Protein AF-A0A3P5YUG4-F1 (afdb_monomer)

Organism: Brassica campestris (NCBI:txid3711)

InterPro domains:
  IPR000484 Photosynthetic reaction centre, L/M [PF00124] (11-76)
  IPR036854 Photosystem II protein D1/D2 superfamily [SSF81483] (2-77)
  IPR055266 Photosystem II protein D1/D2 [PTHR33149] (16-77)

Mean predicted aligned error: 6.02 Å

Solvent-accessible surface area (backbone atoms only — not comparable to full-atom values): 4706 Å² total; per-residue (Å²): 111,68,70,67,34,63,39,94,51,100,71,72,43,38,81,64,29,71,56,46,52,59,50,51,49,51,54,51,51,48,49,55,50,25,23,40,70,35,70,29,47,92,46,72,70,34,82,14,6,43,74,73,69,37,48,89,90,62,35,37,74,70,74,78,35,78,90,56,70,88,62,85,78,51,96,86,56,133

Structure (mmCIF, N/CA/C/O backbone):
data_AF-A0A3P5YUG4-F1
#
_entry.id   AF-A0A3P5YUG4-F1
#
loop_
_atom_site.group_PDB
_atom_site.id
_atom_site.type_symbol
_atom_site.label_atom_id
_atom_site.label_alt_id
_atom_site.label_comp_id
_atom_site.label_asym_id
_atom_site.label_entity_id
_atom_site.label_seq_id
_atom_site.pdbx_PDB_ins_code
_atom_site.Cartn_x
_atom_site.Cartn_y
_atom_site.Cartn_z
_atom_site.occupancy
_atom_site.B_iso_or_equiv
_atom_site.auth_seq_id
_atom_site.auth_comp_id
_atom_site.auth_asym_id
_atom_site.auth_atom_id
_atom_site.pdbx_PDB_model_num
ATOM 1 N N . MET A 1 1 ? 26.044 2.262 -16.502 1.00 74.81 1 MET A N 1
ATOM 2 C CA . MET A 1 1 ? 24.834 1.936 -15.706 1.00 74.81 1 MET A CA 1
ATOM 3 C C . MET A 1 1 ? 23.569 2.340 -16.448 1.00 74.81 1 MET A C 1
ATOM 5 O O . MET A 1 1 ? 22.642 1.541 -16.509 1.00 74.81 1 MET A O 1
ATOM 9 N N . ASP A 1 2 ? 23.562 3.504 -17.095 1.00 83.50 2 ASP A N 1
ATOM 10 C CA . ASP A 1 2 ? 22.502 3.970 -18.001 1.00 83.50 2 ASP A CA 1
ATOM 11 C C . ASP A 1 2 ? 22.089 2.959 -19.078 1.00 83.50 2 ASP A C 1
ATOM 13 O O . ASP A 1 2 ? 20.898 2.707 -19.257 1.00 83.50 2 ASP A O 1
ATOM 17 N N . ASP A 1 3 ? 23.060 2.331 -19.747 1.00 84.19 3 ASP A N 1
ATOM 18 C CA . ASP A 1 3 ? 22.792 1.372 -20.830 1.00 84.19 3 ASP A CA 1
ATOM 19 C C . ASP A 1 3 ? 22.065 0.116 -20.340 1.00 84.19 3 ASP A C 1
ATOM 21 O O . ASP A 1 3 ? 21.300 -0.508 -21.072 1.00 84.19 3 ASP A O 1
ATOM 25 N N . TRP A 1 4 ? 22.272 -0.257 -19.073 1.00 85.38 4 TRP A N 1
ATOM 26 C CA . TRP A 1 4 ? 21.566 -1.379 -18.460 1.00 85.38 4 TRP A CA 1
ATOM 27 C C . TRP A 1 4 ? 20.136 -0.999 -18.055 1.00 85.38 4 TRP A C 1
ATOM 29 O O . TRP A 1 4 ? 19.217 -1.801 -18.232 1.00 85.38 4 TRP A O 1
ATOM 39 N N . LEU A 1 5 ? 19.944 0.223 -17.544 1.00 81.50 5 LEU A N 1
ATOM 40 C CA . LEU A 1 5 ? 18.640 0.763 -17.141 1.00 81.50 5 LEU A CA 1
ATOM 41 C C . LEU A 1 5 ? 17.704 0.963 -18.335 1.00 81.50 5 LEU A C 1
ATOM 43 O O . LEU A 1 5 ? 16.509 0.702 -18.222 1.00 81.50 5 LEU A O 1
ATOM 47 N N . ARG A 1 6 ? 18.237 1.405 -19.476 1.00 85.44 6 ARG A N 1
ATOM 48 C CA . ARG A 1 6 ? 17.475 1.644 -20.714 1.00 85.44 6 ARG A CA 1
ATOM 49 C C . ARG A 1 6 ? 17.443 0.449 -21.663 1.00 85.44 6 ARG A C 1
ATOM 51 O O . ARG A 1 6 ? 16.976 0.582 -22.788 1.00 85.44 6 ARG A O 1
ATOM 58 N N . ARG A 1 7 ? 17.949 -0.706 -21.230 1.00 88.06 7 ARG A N 1
ATOM 59 C CA . ARG A 1 7 ? 17.983 -1.907 -22.060 1.00 88.06 7 ARG A CA 1
ATOM 60 C C . ARG A 1 7 ? 16.562 -2.351 -22.399 1.00 88.06 7 ARG A C 1
ATOM 62 O O . ARG A 1 7 ? 15.722 -2.440 -21.505 1.00 88.06 7 ARG A O 1
ATOM 69 N N . ASP A 1 8 ? 16.336 -2.685 -23.664 1.00 84.62 8 ASP A N 1
ATOM 70 C CA . ASP A 1 8 ? 15.058 -3.212 -24.131 1.00 84.62 8 ASP A CA 1
ATOM 71 C C . ASP A 1 8 ? 14.783 -4.571 -23.462 1.00 84.62 8 ASP A C 1
ATOM 73 O O . ASP A 1 8 ? 15.529 -5.541 -23.635 1.00 84.62 8 ASP A O 1
ATOM 77 N N . ARG A 1 9 ? 13.782 -4.599 -22.580 1.00 87.69 9 ARG A N 1
ATOM 78 C CA . ARG A 1 9 ? 13.316 -5.768 -21.823 1.00 87.69 9 ARG A CA 1
ATOM 79 C C . ARG A 1 9 ? 11.793 -5.706 -21.739 1.00 87.69 9 ARG A C 1
ATOM 81 O O . ARG A 1 9 ? 11.216 -4.633 -21.858 1.00 87.69 9 ARG A O 1
ATOM 88 N N . PHE A 1 10 ? 11.162 -6.842 -21.432 1.00 85.00 10 PHE A N 1
ATOM 89 C CA . PHE A 1 10 ? 9.702 -6.949 -21.276 1.00 85.00 10 PHE A CA 1
ATOM 90 C C . PHE A 1 10 ? 9.103 -5.897 -20.323 1.00 85.00 10 PHE A C 1
ATOM 92 O O . PHE A 1 10 ? 8.023 -5.375 -20.573 1.00 85.00 10 PHE A O 1
ATOM 99 N N . VAL A 1 11 ? 9.833 -5.554 -19.255 1.00 83.88 11 VAL A N 1
ATOM 100 C CA . VAL A 1 11 ? 9.526 -4.410 -18.392 1.00 83.88 11 VAL A CA 1
ATOM 101 C C . VAL A 1 11 ? 10.677 -3.416 -18.482 1.00 83.88 11 VAL A C 1
ATOM 103 O O . VAL A 1 11 ? 11.795 -3.701 -18.038 1.00 83.88 11 VAL A O 1
ATOM 106 N N . PHE A 1 12 ? 10.393 -2.248 -19.054 1.00 88.56 12 PHE A N 1
ATOM 107 C CA . PHE A 1 12 ? 11.333 -1.137 -19.100 1.00 88.56 12 PHE A CA 1
ATOM 108 C C . PHE A 1 12 ? 11.545 -0.571 -17.694 1.00 88.56 12 PHE A C 1
ATOM 110 O O . PHE A 1 12 ? 10.582 -0.274 -16.988 1.00 88.56 12 PHE A O 1
ATOM 117 N N . VAL A 1 13 ? 12.808 -0.413 -17.290 1.00 85.19 13 VAL A N 1
ATOM 118 C CA . VAL A 1 13 ? 13.145 0.193 -15.997 1.00 85.19 13 VAL A CA 1
ATOM 119 C C . VAL A 1 13 ? 13.384 1.683 -16.169 1.00 85.19 13 VAL A C 1
ATOM 121 O O . VAL A 1 13 ? 12.618 2.498 -15.664 1.00 85.19 13 VAL A O 1
ATOM 124 N N . GLY A 1 14 ? 14.419 2.057 -16.917 1.00 89.56 14 GLY A N 1
ATOM 125 C CA . GLY A 1 14 ? 14.865 3.441 -17.005 1.00 89.56 14 GLY A CA 1
ATOM 126 C C . GLY A 1 14 ? 15.235 4.031 -15.639 1.00 89.56 14 GLY A C 1
ATOM 127 O O . GLY A 1 14 ? 15.105 3.405 -14.590 1.00 89.56 14 GLY A O 1
ATOM 128 N N . TRP A 1 15 ? 15.692 5.278 -15.635 1.00 88.06 15 TRP A N 1
ATOM 129 C CA . TRP A 1 15 ? 16.011 5.979 -14.387 1.00 88.06 15 TRP A CA 1
ATOM 130 C C . TRP A 1 15 ? 14.780 6.238 -13.511 1.00 88.06 15 TRP A C 1
ATOM 132 O O . TRP A 1 15 ? 14.880 6.201 -12.289 1.00 88.06 15 TRP A O 1
ATOM 142 N N . SER A 1 16 ? 13.610 6.434 -14.124 1.00 89.81 16 SER A N 1
ATOM 143 C CA . SER A 1 16 ? 12.341 6.589 -13.410 1.00 89.81 16 SER A CA 1
ATOM 144 C C . SER A 1 16 ? 11.900 5.300 -12.712 1.00 89.81 16 SER A C 1
ATOM 146 O O . SER A 1 16 ? 11.361 5.367 -11.609 1.00 89.81 16 SER A O 1
ATOM 148 N N . GLY A 1 17 ? 12.176 4.129 -13.295 1.00 87.00 17 GLY A N 1
ATOM 149 C CA . GLY A 1 17 ? 11.836 2.824 -12.723 1.00 87.00 17 GLY A CA 1
ATOM 150 C C . GLY A 1 17 ? 12.472 2.569 -11.364 1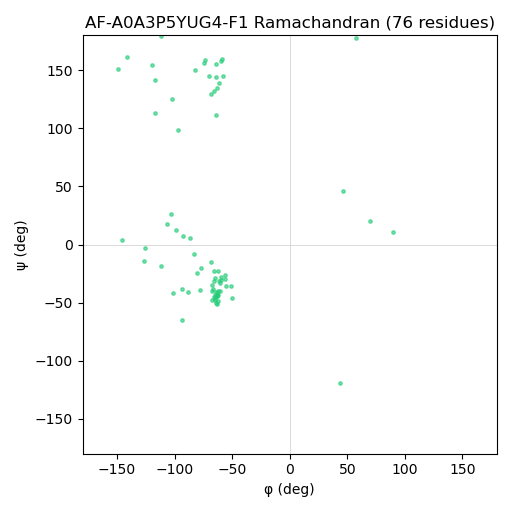.00 87.00 17 GLY A C 1
ATOM 151 O O . GLY A 1 17 ? 11.860 1.918 -10.524 1.00 87.00 17 GLY A O 1
ATOM 152 N N . LEU A 1 18 ? 13.658 3.129 -11.107 1.00 89.62 18 LEU A N 1
ATOM 153 C CA . LEU A 1 18 ? 14.325 2.986 -9.810 1.00 89.62 18 LEU A CA 1
ATOM 154 C C . LEU A 1 18 ? 13.519 3.579 -8.655 1.00 89.62 18 LEU A C 1
ATOM 156 O O . LEU A 1 18 ? 13.595 3.059 -7.550 1.00 89.62 18 LEU A O 1
ATOM 160 N N . LEU A 1 19 ? 12.744 4.636 -8.899 1.00 91.62 19 LEU A N 1
ATOM 161 C CA . LEU A 1 19 ? 11.829 5.199 -7.905 1.00 91.62 19 LEU A CA 1
ATOM 162 C C . LEU A 1 19 ? 10.425 4.609 -8.045 1.00 91.62 19 LEU A C 1
ATOM 164 O O . LEU A 1 19 ? 9.776 4.322 -7.040 1.00 91.62 19 LEU A O 1
ATOM 168 N N . LEU A 1 20 ? 9.963 4.389 -9.279 1.00 92.75 20 LEU A N 1
ATOM 169 C CA . LEU A 1 20 ? 8.614 3.911 -9.566 1.00 92.75 20 LEU A CA 1
ATOM 170 C C . LEU A 1 20 ? 8.365 2.494 -9.044 1.00 92.75 20 LEU A C 1
ATOM 172 O O . LEU A 1 20 ? 7.353 2.275 -8.393 1.00 92.75 20 LEU A O 1
ATOM 176 N N . PHE A 1 21 ? 9.261 1.533 -9.286 1.00 92.50 21 PHE A N 1
ATOM 177 C CA . PHE A 1 21 ? 9.040 0.155 -8.835 1.00 92.50 21 PHE A CA 1
ATOM 178 C C . PHE A 1 21 ? 8.957 0.014 -7.319 1.00 92.50 21 PHE A C 1
ATOM 180 O O . PHE A 1 21 ? 7.976 -0.569 -6.860 1.00 92.50 21 PHE A O 1
ATOM 187 N N . PRO A 1 22 ? 9.910 0.532 -6.519 1.00 91.38 22 PRO A N 1
ATOM 188 C CA . PRO A 1 22 ? 9.793 0.416 -5.074 1.00 91.38 22 PRO A CA 1
ATOM 189 C C . PRO A 1 22 ? 8.594 1.201 -4.541 1.00 91.38 22 PRO A C 1
ATOM 191 O O . PRO A 1 22 ? 7.845 0.649 -3.741 1.00 91.38 22 PRO A O 1
ATOM 194 N N . SER A 1 23 ? 8.347 2.435 -5.002 1.00 93.06 23 SER A N 1
ATOM 195 C CA . SER A 1 23 ? 7.191 3.210 -4.523 1.00 93.06 23 SER A CA 1
ATOM 196 C C . SER A 1 23 ? 5.859 2.540 -4.863 1.00 93.06 23 SER A C 1
ATOM 198 O O . SER A 1 23 ? 5.044 2.334 -3.969 1.00 93.06 23 SER A O 1
ATOM 200 N N . ALA A 1 24 ? 5.655 2.115 -6.112 1.00 92.56 24 ALA A N 1
ATOM 201 C CA . ALA A 1 24 ? 4.426 1.452 -6.532 1.00 92.56 24 ALA A CA 1
ATOM 202 C C . ALA A 1 24 ? 4.227 0.110 -5.817 1.00 92.56 24 ALA A C 1
ATOM 204 O O . ALA A 1 24 ? 3.116 -0.191 -5.381 1.00 92.56 24 ALA A O 1
ATOM 205 N N . TYR A 1 25 ? 5.296 -0.675 -5.651 1.00 93.62 25 TYR A N 1
ATOM 206 C CA . TYR A 1 25 ? 5.236 -1.939 -4.923 1.00 93.62 25 TYR A CA 1
ATOM 207 C C . TYR A 1 25 ? 4.873 -1.731 -3.451 1.00 93.62 25 TYR A C 1
ATOM 209 O O . TYR A 1 25 ? 3.998 -2.425 -2.940 1.00 93.62 25 TYR A O 1
ATOM 217 N N . PHE A 1 26 ? 5.480 -0.750 -2.776 1.00 92.88 26 PHE A N 1
ATOM 218 C CA . PHE A 1 26 ? 5.147 -0.443 -1.386 1.00 92.88 26 PHE A CA 1
ATOM 219 C C . PHE A 1 26 ? 3.740 0.133 -1.231 1.00 92.88 26 PHE A C 1
ATOM 221 O O . PHE A 1 26 ? 3.039 -0.260 -0.303 1.00 92.88 26 PHE A O 1
ATOM 228 N N . SER A 1 27 ? 3.288 1.010 -2.129 1.00 92.88 27 SER A N 1
ATOM 229 C CA . SER A 1 27 ? 1.925 1.551 -2.080 1.00 92.88 27 SER A CA 1
ATOM 230 C C . SER A 1 27 ? 0.870 0.465 -2.299 1.00 92.88 27 SER A C 1
ATOM 232 O O . SER A 1 27 ? -0.082 0.375 -1.525 1.00 92.88 27 SER A O 1
ATOM 234 N N . LEU A 1 28 ? 1.052 -0.399 -3.304 1.00 94.44 28 LEU A N 1
ATOM 235 C CA . LEU A 1 28 ? 0.134 -1.512 -3.562 1.00 94.44 28 LEU A CA 1
ATOM 236 C C . LEU A 1 28 ? 0.189 -2.555 -2.444 1.00 94.44 28 LEU A C 1
ATOM 238 O O . LEU A 1 28 ? -0.849 -2.953 -1.921 1.00 94.44 28 LEU A O 1
ATOM 242 N N . GLY A 1 29 ? 1.390 -2.967 -2.039 1.00 94.69 29 GLY A N 1
ATOM 243 C CA . GLY A 1 29 ? 1.588 -3.926 -0.955 1.00 94.69 29 GLY A CA 1
ATOM 244 C C . GLY A 1 29 ? 1.029 -3.424 0.375 1.00 94.69 29 GLY A C 1
ATOM 245 O O . GLY A 1 29 ? 0.381 -4.185 1.092 1.00 94.69 29 GLY A O 1
ATOM 246 N N 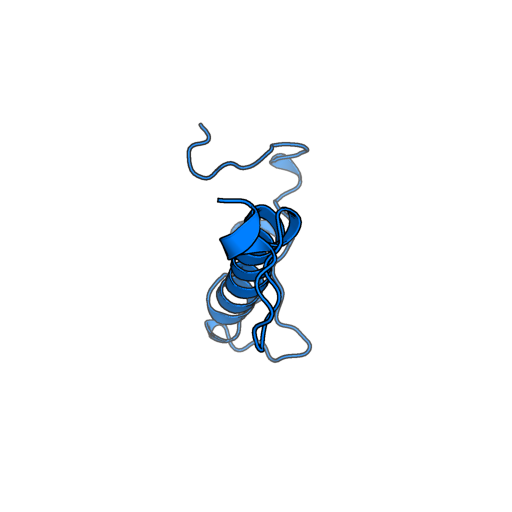. GLY A 1 30 ? 1.204 -2.137 0.679 1.00 92.62 30 GLY A N 1
ATOM 247 C CA . GLY A 1 30 ? 0.643 -1.491 1.863 1.00 92.62 30 GLY A CA 1
ATOM 248 C C . G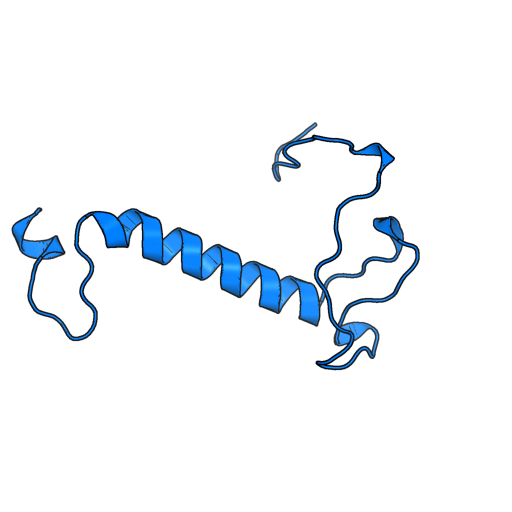LY A 1 30 ? -0.884 -1.496 1.861 1.00 92.62 30 GLY A C 1
ATOM 249 O O . GLY A 1 30 ? -1.492 -1.837 2.872 1.00 92.62 30 GLY A O 1
ATOM 250 N N . TRP A 1 31 ? -1.515 -1.210 0.719 1.00 93.38 31 TRP A N 1
ATOM 251 C CA . TRP A 1 31 ? -2.973 -1.259 0.598 1.00 93.38 31 TRP A CA 1
ATOM 252 C C . TRP A 1 31 ? -3.532 -2.679 0.745 1.00 93.38 31 TRP A C 1
ATOM 254 O O . TRP A 1 31 ? -4.475 -2.891 1.510 1.00 93.38 31 TRP A O 1
ATOM 264 N N . PHE A 1 32 ? -2.926 -3.670 0.084 1.00 91.75 32 PHE A N 1
ATOM 265 C CA . PHE A 1 32 ? -3.339 -5.070 0.226 1.00 91.75 32 PHE A CA 1
ATOM 266 C C . PHE A 1 32 ? -3.155 -5.578 1.655 1.00 91.75 32 PHE A C 1
ATOM 268 O O . PHE A 1 32 ? -4.050 -6.212 2.210 1.00 91.75 32 PHE A O 1
ATOM 275 N N . THR A 1 33 ? -2.021 -5.263 2.281 1.00 92.75 33 THR A N 1
ATOM 276 C CA . THR A 1 33 ? -1.758 -5.653 3.673 1.00 92.75 33 THR A CA 1
ATOM 277 C C . THR A 1 33 ? -2.757 -4.988 4.616 1.00 92.75 33 THR A C 1
ATOM 279 O O . THR A 1 33 ? -3.324 -5.654 5.480 1.00 92.75 33 THR A O 1
ATOM 282 N N . GLY A 1 34 ? -3.025 -3.695 4.419 1.00 89.62 34 GLY A N 1
ATOM 283 C CA . GLY A 1 34 ? -3.942 -2.929 5.251 1.00 89.62 34 GLY A CA 1
ATOM 284 C C . GLY A 1 34 ? -5.387 -3.423 5.162 1.00 89.62 34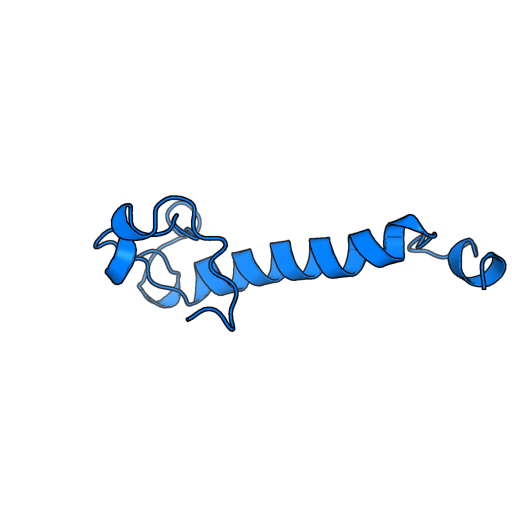 GLY A C 1
ATOM 285 O O . GLY A 1 34 ? -5.989 -3.746 6.179 1.00 89.62 34 GLY A O 1
ATOM 286 N N . THR A 1 35 ? -5.913 -3.587 3.949 1.00 90.88 35 THR A N 1
ATOM 287 C CA . THR A 1 35 ? -7.276 -4.110 3.727 1.00 90.88 35 THR A CA 1
ATOM 288 C C . THR A 1 35 ? -7.443 -5.566 4.162 1.00 90.88 35 THR A C 1
ATOM 290 O O . THR A 1 35 ? -8.556 -5.989 4.461 1.00 90.88 35 THR A O 1
ATOM 293 N N . THR A 1 36 ? -6.362 -6.345 4.243 1.00 89.25 36 THR A N 1
ATOM 294 C CA . THR A 1 36 ? -6.441 -7.750 4.668 1.00 89.25 36 THR A CA 1
ATOM 295 C C . THR A 1 36 ? -6.322 -7.931 6.169 1.00 89.25 36 THR A C 1
ATOM 297 O O . THR A 1 36 ? -7.075 -8.724 6.730 1.00 89.25 36 THR A O 1
ATOM 300 N N . PHE A 1 37 ? -5.432 -7.189 6.828 1.00 92.38 37 PHE A N 1
ATOM 301 C CA . PHE A 1 37 ? -5.040 -7.490 8.207 1.00 92.38 37 PHE A CA 1
ATOM 302 C C . PHE A 1 37 ? -5.172 -6.323 9.191 1.00 92.38 37 PHE A C 1
ATOM 304 O O . PHE A 1 37 ? -5.073 -6.555 10.394 1.00 92.38 37 PHE A O 1
ATOM 311 N N . VAL A 1 38 ? -5.345 -5.079 8.731 1.00 86.88 38 VAL A N 1
ATOM 312 C CA . VAL A 1 38 ? -5.248 -3.896 9.603 1.00 86.88 38 VAL A CA 1
ATOM 313 C C . VAL A 1 38 ? -6.626 -3.358 9.981 1.00 86.88 38 VAL A C 1
ATOM 315 O O . VAL A 1 38 ? -7.438 -3.002 9.129 1.00 86.88 38 VAL A O 1
ATOM 318 N N . THR A 1 39 ? -6.849 -3.247 11.289 1.00 88.88 39 THR A N 1
ATOM 319 C CA . THR A 1 39 ? -8.058 -2.660 11.872 1.00 88.88 39 THR A CA 1
ATOM 320 C C . THR A 1 39 ? -7.999 -1.136 11.920 1.00 88.88 39 THR A C 1
ATOM 322 O O . THR A 1 39 ? -6.938 -0.541 12.119 1.00 88.88 39 THR A O 1
ATOM 325 N N . SER A 1 40 ? -9.166 -0.506 11.827 1.00 88.12 40 SER A N 1
ATOM 326 C CA . SER A 1 40 ? -9.360 0.927 12.064 1.00 88.12 40 SER A CA 1
ATOM 327 C C . SER A 1 40 ? -10.070 1.204 13.394 1.00 88.12 40 SER A C 1
ATOM 329 O O . SER A 1 40 ? -10.577 2.305 13.614 1.00 88.12 40 SER A O 1
ATOM 331 N N . SER A 1 41 ? -10.105 0.230 14.309 1.00 89.50 41 SER A N 1
ATOM 332 C CA . SER A 1 41 ? -10.794 0.360 15.597 1.00 89.50 41 SER A CA 1
ATOM 333 C C . SER A 1 41 ? -10.196 1.480 16.456 1.00 89.50 41 SER A C 1
ATOM 335 O O . SER A 1 41 ? -10.918 2.286 17.036 1.00 89.50 41 SER A O 1
ATOM 337 N N . TYR A 1 42 ? -8.868 1.620 16.454 1.00 84.50 42 TYR A N 1
ATOM 338 C CA . TYR A 1 42 ? -8.178 2.642 17.250 1.00 84.50 42 TYR A CA 1
ATOM 339 C C . TYR A 1 42 ? -8.239 4.055 16.662 1.00 84.50 42 TYR A C 1
ATOM 341 O O . TYR A 1 42 ? -8.016 5.023 17.385 1.00 84.50 42 TYR A O 1
ATOM 349 N N . THR A 1 43 ? -8.516 4.192 15.366 1.00 86.12 43 THR A N 1
ATOM 350 C CA . THR A 1 43 ? -8.568 5.496 14.692 1.00 86.12 43 THR A CA 1
ATOM 351 C C . THR A 1 43 ? -9.996 5.984 14.484 1.00 86.12 43 THR A C 1
ATOM 353 O O . THR A 1 43 ? -10.271 7.157 14.723 1.00 86.12 43 THR A O 1
ATOM 356 N N . HIS A 1 44 ? -10.907 5.092 14.092 1.00 87.81 44 HIS A N 1
ATOM 357 C CA . HIS A 1 44 ? -12.296 5.415 13.745 1.00 87.81 44 HIS A CA 1
ATOM 358 C C . HIS A 1 44 ? -13.337 4.592 14.516 1.00 87.81 44 HIS A C 1
ATOM 360 O O . HIS A 1 44 ? -14.529 4.820 14.339 1.00 87.81 44 HIS A O 1
ATOM 366 N N . GLY A 1 45 ? -12.934 3.635 15.361 1.00 88.12 45 GLY A N 1
ATOM 367 C CA . GLY A 1 45 ? -13.877 2.730 16.034 1.00 88.12 45 GLY A CA 1
ATOM 368 C C . GLY A 1 45 ? -14.545 1.727 15.087 1.00 88.12 45 GLY A C 1
ATOM 369 O O . GLY A 1 45 ? -15.610 1.205 15.406 1.00 88.12 45 GLY A O 1
ATOM 370 N N . LEU A 1 46 ? -13.947 1.479 13.915 1.00 86.88 46 LEU A N 1
ATOM 371 C CA . LEU A 1 46 ? -14.493 0.626 12.858 1.00 86.88 46 LEU A CA 1
ATOM 372 C C . LEU A 1 46 ? -13.586 -0.579 12.599 1.00 86.88 46 LEU A C 1
ATOM 374 O O . LEU A 1 46 ? -12.365 -0.443 12.546 1.00 86.88 46 LEU A O 1
ATOM 378 N N . ALA A 1 47 ? -14.187 -1.738 12.345 1.00 85.88 47 ALA A N 1
ATOM 379 C CA . ALA A 1 47 ? -13.489 -2.809 11.643 1.00 85.88 47 ALA A CA 1
ATOM 380 C C . ALA A 1 47 ? -13.302 -2.403 10.171 1.00 85.88 47 ALA A C 1
ATOM 382 O O . ALA A 1 47 ? -14.141 -1.701 9.605 1.00 85.88 47 ALA A O 1
ATOM 383 N N . SER A 1 48 ? -12.183 -2.783 9.557 1.00 86.88 48 SER A N 1
ATOM 384 C CA . SER A 1 48 ? -11.858 -2.355 8.185 1.00 86.88 48 SER A CA 1
ATOM 385 C C . SER A 1 48 ? -11.118 -3.398 7.359 1.00 86.88 48 SER A C 1
ATOM 387 O O . SER A 1 48 ? -10.733 -3.106 6.226 1.00 86.88 48 SER A O 1
ATOM 389 N N . SER A 1 49 ? -10.909 -4.599 7.899 1.00 88.50 49 SER A N 1
ATOM 390 C CA . SER A 1 49 ? -10.108 -5.635 7.251 1.00 88.50 49 SER A CA 1
ATOM 391 C C . SER A 1 49 ? -10.877 -6.919 6.948 1.00 88.50 49 SER A C 1
ATOM 393 O O . SER A 1 49 ? -11.838 -7.268 7.638 1.00 88.50 49 SER A O 1
ATOM 395 N N . TYR A 1 50 ? -10.422 -7.666 5.936 1.00 85.88 50 TYR A N 1
ATOM 396 C CA . TYR A 1 50 ? -10.938 -9.010 5.640 1.00 85.88 50 TYR A CA 1
ATOM 397 C C . TYR A 1 50 ? -10.834 -9.944 6.851 1.00 85.88 50 TYR A C 1
ATOM 399 O O . TYR A 1 50 ? -11.738 -10.744 7.085 1.00 85.88 50 TYR A O 1
ATOM 407 N N . LEU A 1 51 ? -9.768 -9.815 7.651 1.00 90.00 51 LEU A N 1
ATOM 408 C CA . LEU A 1 51 ? -9.595 -10.572 8.891 1.00 90.00 51 LEU A CA 1
ATOM 409 C C . LEU A 1 51 ? -10.718 -10.305 9.907 1.00 90.00 51 LEU A C 1
ATOM 411 O O . LEU A 1 51 ? -11.119 -11.208 10.634 1.00 90.00 51 LEU A O 1
ATOM 415 N N . GLU A 1 52 ? -11.253 -9.086 9.931 1.00 87.31 52 GLU A N 1
ATOM 416 C CA . GLU A 1 52 ? -12.373 -8.685 10.790 1.00 87.31 52 GLU A CA 1
ATOM 417 C C . GLU A 1 52 ? -13.752 -8.977 10.167 1.00 87.31 52 GLU A C 1
ATOM 419 O O . GLU A 1 52 ? -14.779 -8.602 10.731 1.00 87.31 52 GLU A O 1
ATOM 424 N N . GLY A 1 53 ? -13.802 -9.649 9.010 1.00 86.56 53 GLY A N 1
ATOM 425 C CA . GLY A 1 53 ? -15.043 -10.033 8.330 1.00 86.56 53 GLY A CA 1
ATOM 426 C C . GLY A 1 53 ? -15.587 -8.995 7.345 1.00 86.56 53 GLY A C 1
ATOM 427 O O . GLY A 1 53 ? -16.712 -9.146 6.864 1.00 86.56 53 GLY A O 1
ATOM 428 N N . TYR A 1 54 ? -14.816 -7.951 7.021 1.00 87.62 54 TYR A N 1
ATOM 429 C CA . TYR A 1 54 ? -15.180 -7.004 5.965 1.00 87.62 54 TYR A CA 1
ATOM 430 C C . TYR A 1 54 ? -14.990 -7.625 4.574 1.00 87.62 54 TYR A C 1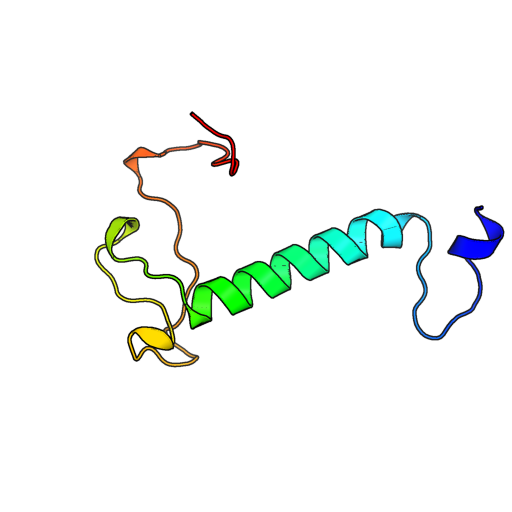
ATOM 432 O O . TYR A 1 54 ? -14.277 -8.611 4.403 1.00 87.62 54 TYR A O 1
ATOM 440 N N . ASN A 1 55 ? -15.665 -7.071 3.567 1.00 89.06 55 ASN A N 1
ATOM 441 C CA . ASN A 1 55 ? -15.617 -7.555 2.185 1.00 89.06 55 ASN A CA 1
ATOM 442 C C . ASN A 1 55 ? -14.914 -6.535 1.271 1.00 89.06 55 ASN A C 1
ATOM 444 O O . ASN A 1 55 ? -14.507 -5.471 1.724 1.00 89.06 55 ASN A O 1
ATOM 448 N N . PHE A 1 56 ? -14.787 -6.833 -0.025 1.00 88.38 56 PHE A N 1
ATOM 449 C CA . PHE A 1 56 ? -14.054 -5.973 -0.967 1.00 88.38 56 PHE A CA 1
ATOM 450 C C . PHE A 1 56 ? -14.608 -4.547 -1.082 1.00 88.38 56 PHE A C 1
ATOM 452 O O . PHE A 1 56 ? -13.856 -3.622 -1.370 1.00 88.38 56 PHE A O 1
ATOM 459 N N . LEU A 1 57 ? -15.906 -4.354 -0.838 1.00 90.12 57 LEU A N 1
ATOM 460 C CA . LEU A 1 57 ? -16.540 -3.038 -0.905 1.00 90.12 57 LEU A CA 1
ATOM 461 C C . LEU A 1 57 ? -16.315 -2.215 0.364 1.00 90.12 57 LEU A C 1
ATOM 463 O O . LEU A 1 57 ? -16.420 -0.993 0.317 1.00 90.12 57 LEU A O 1
ATOM 467 N N . THR A 1 58 ? -16.056 -2.874 1.494 1.00 86.25 58 THR A N 1
ATOM 468 C CA . THR A 1 58 ? -15.972 -2.213 2.799 1.00 86.25 58 THR A CA 1
ATOM 469 C C 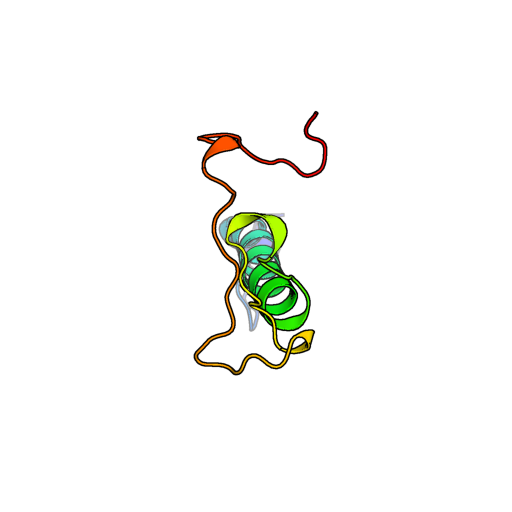. THR A 1 58 ? -14.561 -2.199 3.379 1.00 86.25 58 THR A C 1
ATOM 471 O O . THR A 1 58 ? -14.294 -1.396 4.270 1.00 86.25 58 THR A O 1
ATOM 474 N N . ALA A 1 59 ? -13.653 -3.052 2.899 1.00 88.62 59 ALA A N 1
ATOM 475 C CA . ALA A 1 59 ? -12.274 -3.089 3.363 1.00 88.62 59 ALA A CA 1
ATOM 476 C C . ALA A 1 59 ? -11.532 -1.798 2.988 1.00 88.62 59 ALA A C 1
ATOM 478 O O . ALA A 1 59 ? -11.579 -1.342 1.844 1.00 88.62 59 ALA A O 1
ATOM 479 N N . ALA A 1 60 ? -10.829 -1.206 3.950 1.00 90.38 60 ALA A N 1
ATOM 480 C CA . ALA A 1 60 ? -10.174 0.082 3.766 1.00 90.38 60 ALA A CA 1
ATOM 481 C C . ALA A 1 60 ? -8.908 0.210 4.615 1.00 90.38 60 ALA A C 1
ATOM 483 O O . ALA A 1 60 ? -8.806 -0.342 5.708 1.00 90.38 60 ALA A O 1
ATOM 484 N N . VAL A 1 61 ? -7.958 1.006 4.120 1.00 90.75 61 VAL A N 1
ATOM 485 C CA . VAL A 1 61 ? -6.865 1.550 4.933 1.00 90.75 61 VAL A CA 1
ATOM 486 C C . VAL A 1 61 ? -7.280 2.956 5.344 1.00 90.75 61 VAL A C 1
ATOM 488 O O . VAL A 1 61 ? -7.210 3.883 4.537 1.00 90.75 61 VAL A O 1
ATOM 491 N N . SER A 1 62 ? -7.800 3.090 6.563 1.00 91.06 62 SER A N 1
ATOM 492 C CA . SER A 1 62 ? -8.392 4.348 7.027 1.00 91.06 62 SER A CA 1
ATOM 493 C C . SER A 1 62 ? -7.340 5.399 7.361 1.00 91.06 62 SER A C 1
ATOM 495 O O . SER A 1 62 ? -6.194 5.091 7.693 1.00 91.06 62 SER A O 1
ATOM 497 N N . THR A 1 63 ? -7.753 6.664 7.310 1.00 92.00 63 THR A N 1
ATOM 498 C CA . THR A 1 63 ? -6.906 7.787 7.710 1.00 92.00 63 THR A CA 1
ATOM 499 C C . THR A 1 63 ? -6.557 7.724 9.204 1.00 92.00 63 THR A C 1
ATOM 501 O O . THR A 1 63 ? -7.305 7.137 9.994 1.00 92.00 63 THR A O 1
ATOM 504 N N . PRO A 1 64 ? -5.438 8.336 9.623 1.00 88.88 64 PRO A N 1
ATOM 505 C CA . PRO A 1 64 ? -5.079 8.436 11.034 1.00 88.88 64 PRO A CA 1
ATOM 506 C C . PRO A 1 64 ? -6.138 9.184 11.858 1.00 88.88 64 PRO A C 1
ATOM 508 O O . PRO A 1 64 ? -6.910 9.981 11.322 1.00 88.88 64 PRO A O 1
ATOM 511 N N . ALA A 1 65 ? -6.154 8.956 13.175 1.00 88.69 65 ALA A N 1
ATOM 512 C CA . ALA A 1 65 ? -7.023 9.692 14.091 1.00 88.69 65 ALA A CA 1
ATOM 513 C C . ALA A 1 65 ? -6.762 11.205 14.001 1.00 88.69 65 ALA A C 1
ATOM 515 O O . ALA A 1 65 ? -5.614 11.632 13.880 1.00 88.69 65 ALA A O 1
ATOM 516 N N . ASN A 1 66 ? -7.807 12.027 14.141 1.00 88.75 66 ASN A N 1
ATOM 517 C CA . ASN A 1 66 ? -7.686 13.490 14.058 1.00 88.75 66 ASN A CA 1
ATOM 518 C C . ASN A 1 66 ? -6.669 14.079 15.062 1.00 88.75 66 ASN A C 1
ATOM 520 O O . ASN A 1 66 ? -6.065 15.115 14.799 1.00 88.75 66 ASN A O 1
ATOM 524 N N . SER A 1 67 ? -6.429 13.400 16.189 1.00 88.00 67 SER A N 1
ATOM 525 C CA . SER A 1 67 ? -5.405 13.774 17.176 1.00 88.00 67 SER A CA 1
ATOM 526 C C . SER A 1 67 ? -3.971 13.739 16.632 1.00 88.00 67 SER A C 1
ATOM 528 O O . SER A 1 67 ? -3.108 14.426 17.170 1.00 88.00 67 SE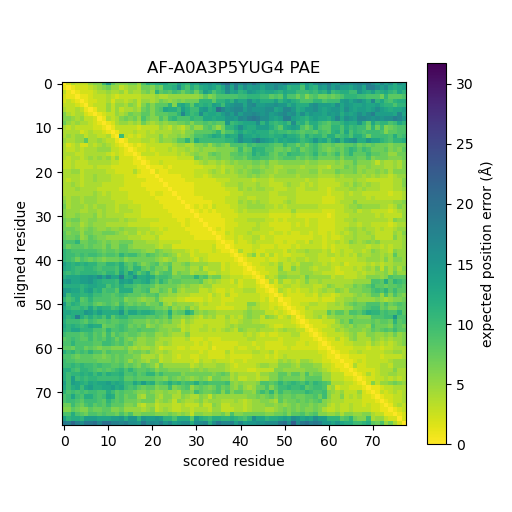R A O 1
ATOM 530 N N . LEU A 1 68 ? -3.712 12.979 15.564 1.00 87.56 68 LEU A N 1
ATOM 531 C CA . LEU A 1 68 ? -2.409 12.890 14.899 1.00 87.56 68 LEU A CA 1
ATOM 532 C C . LEU A 1 68 ? -2.181 14.028 13.886 1.00 87.56 68 LEU A C 1
ATOM 534 O O . LEU A 1 68 ? -1.062 14.189 13.394 1.00 87.56 68 LEU A O 1
ATOM 538 N N . ALA A 1 69 ? -3.210 14.840 13.614 1.00 90.81 69 ALA A N 1
ATOM 539 C CA . ALA A 1 69 ? -3.170 16.032 12.769 1.00 90.81 69 ALA A CA 1
ATOM 540 C C . ALA A 1 69 ? -2.382 15.820 11.456 1.00 90.81 69 ALA A C 1
ATOM 542 O O . ALA A 1 69 ? -2.743 14.970 10.648 1.00 90.81 69 ALA A O 1
ATOM 543 N N . HIS A 1 70 ? -1.308 16.588 11.246 1.00 90.31 70 HIS A N 1
ATOM 544 C CA . HIS A 1 70 ? -0.469 16.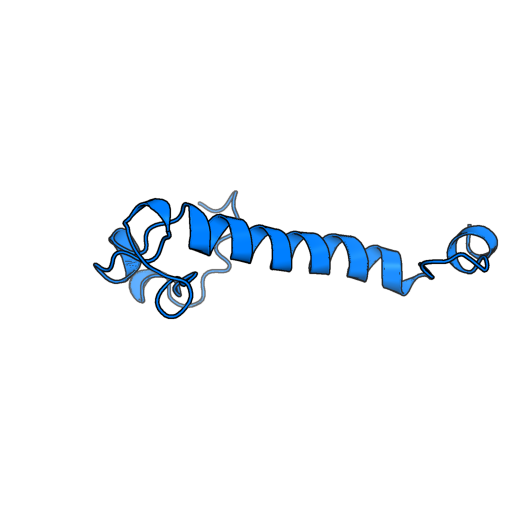555 10.040 1.00 90.31 70 HIS A CA 1
ATOM 545 C C . HIS A 1 70 ? 0.855 15.805 10.263 1.00 90.31 70 HIS A C 1
ATOM 547 O O . HIS A 1 70 ? 1.860 16.109 9.618 1.00 90.31 70 HIS A O 1
ATOM 553 N N . SER A 1 71 ? 0.894 14.869 11.216 1.00 88.81 71 SER A N 1
ATOM 554 C CA . SER A 1 71 ? 2.091 14.064 11.465 1.00 88.81 71 SER A CA 1
ATOM 555 C C . SER A 1 71 ? 2.456 13.231 10.234 1.00 88.81 71 SER A C 1
ATOM 557 O O . SER A 1 71 ? 1.592 12.636 9.593 1.00 88.81 71 SER A O 1
ATOM 559 N N . LEU A 1 72 ? 3.756 13.149 9.931 1.00 86.25 72 LEU A N 1
ATOM 560 C CA . LEU A 1 72 ? 4.277 12.296 8.857 1.00 86.25 72 LEU A CA 1
ATOM 561 C C . LEU A 1 72 ? 4.145 10.796 9.169 1.00 86.25 72 LEU A C 1
ATOM 563 O O . LEU A 1 72 ? 4.296 9.990 8.256 1.00 86.25 72 LEU A O 1
ATOM 567 N N . LEU A 1 73 ? 3.886 10.429 10.434 1.00 89.19 73 LEU A N 1
ATOM 568 C CA . LEU A 1 73 ? 3.664 9.048 10.895 1.00 89.19 73 LEU A CA 1
ATOM 569 C C . LEU A 1 73 ? 4.693 8.052 10.343 1.00 89.19 73 LEU A C 1
ATOM 571 O O . LEU A 1 73 ? 4.364 6.966 9.866 1.00 89.19 73 LEU A O 1
ATOM 575 N N . LEU A 1 74 ? 5.965 8.448 10.402 1.00 91.25 74 LEU A N 1
ATOM 576 C CA . LEU A 1 74 ? 7.079 7.584 10.029 1.00 91.25 74 LEU A CA 1
ATOM 577 C C . LEU A 1 74 ? 7.136 6.395 10.993 1.00 91.25 74 LEU A C 1
ATOM 579 O O . LEU A 1 74 ? 6.897 6.556 12.187 1.00 91.25 74 LEU A O 1
ATOM 583 N N . LEU A 1 75 ? 7.509 5.215 10.492 1.00 88.38 75 LEU A N 1
ATOM 584 C CA . LEU A 1 75 ? 7.587 3.988 11.299 1.00 88.38 75 LEU A CA 1
ATOM 585 C C . LEU A 1 75 ? 8.509 4.128 12.527 1.00 88.38 75 LEU A C 1
ATOM 587 O O . LEU A 1 75 ? 8.289 3.477 13.539 1.00 88.38 75 LEU A O 1
ATOM 591 N N . TRP A 1 76 ? 9.538 4.973 12.431 1.00 92.81 76 TRP A N 1
ATOM 592 C CA . TRP A 1 76 ? 10.492 5.276 13.506 1.00 92.81 76 TRP A CA 1
ATOM 593 C C . TRP A 1 76 ? 10.176 6.582 14.252 1.00 92.81 76 TRP A C 1
ATOM 595 O O . TRP A 1 76 ? 11.041 7.124 14.941 1.00 92.81 76 TRP A O 1
ATOM 605 N N . GLY A 1 77 ? 8.981 7.140 14.046 1.00 81.44 77 GLY A N 1
ATOM 606 C CA . GLY A 1 77 ? 8.515 8.327 14.754 1.00 81.44 77 GLY A CA 1
ATOM 607 C C . GLY A 1 77 ? 8.487 8.118 16.270 1.00 81.44 77 GLY A C 1
ATOM 608 O O . GLY A 1 77 ? 8.496 6.988 16.754 1.00 81.44 77 GLY A O 1
ATOM 609 N N . SER A 1 78 ? 8.494 9.234 16.997 1.00 61.56 78 SER A N 1
ATOM 610 C CA . SER A 1 78 ? 8.437 9.295 18.464 1.00 61.56 78 SER A CA 1
ATOM 611 C C . SER A 1 78 ? 7.126 8.781 19.040 1.00 61.56 78 SER A C 1
ATOM 613 O O . SER A 1 78 ? 6.082 9.177 18.467 1.00 61.56 78 SER A O 1
#

pLDDT: mean 88.35, std 4.52, range [61.56, 94.69]

Foldseek 3Di:
DQCVQQPDDPDRQGPVNVVCVVVVCCVVVVFLCQQAPNQCCVAPNDGAHVVVVDDPVRHGNDDGHCVCPPPPPDPPDD

Secondary structure (DSSP, 8-state):
-HHHHT---SS--HHHHHHHHHHHHHHHHHHHHHHHH--BHHHHSB--SGGGT--TTT---PPPPGGGTT----TT--

Sequence (78 aa):
MDDWLRRDRFVFVGWSGLLLFPSAYFSLGGWFTGTTFVTSSYTHGLASSYLEGYNFLTAAVSTPANSLAHSLLLLWGS

Radius of gyration: 17.7 Å; Cα contacts (8 Å, |Δi|>4): 76; chains: 1; bounding box: 41×27×43 Å

Nearest PDB structures (foldseek):
  7oui-assembly1_d  TM=1.005E+00  e=2.105E-10  Arabidopsis thaliana
  5xnm-assembly1_D  TM=1.002E+00  e=2.262E-10  Pisum sativum
  8c29-assembly1_d  TM=1.000E+00  e=3.012E-10  Picea abies
  8r2i-assembly1_D  TM=1.003E+00  e=4.972E-10  Chlamydomonas reinhardtii
  5b5e-assembly1_D  TM=1.007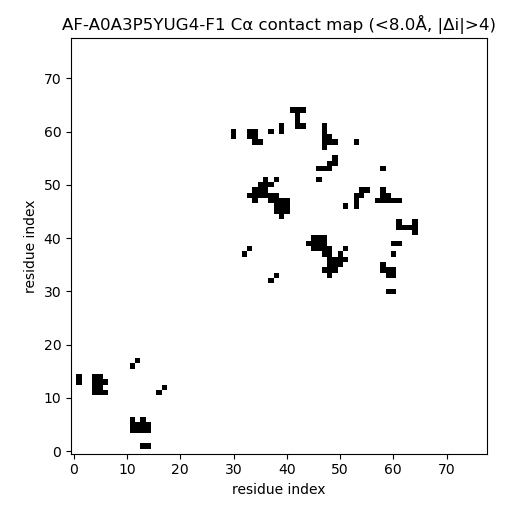E+00  e=1.804E-09  Thermostichus vulcanus